Protein AF-A0A3B8V2G2-F1 (afdb_monomer_lite)

Foldseek 3Di:
DDDDDDPDDDDDVVVVVVVQVVCLVVVVDDPDDCPVVVVLVVLVVVQVVQCQLQVDRADSVNSVPAPADLDAPPPDPDDGDQQDDRHRNPDHGNDPSNHDPPDD

Secondary structure (DSSP, 8-state):
-------S----HHHHHHHHHHHHHTTSS-----HHHHHHHHHHHHHHHHHHHH-S---HHHHHT-------S--SSS--PPPPPP-TTT--TT-STTT--S--

pLDDT: mean 86.32, std 13.39, range [37.44, 97.88]

Radius of gyration: 20.72 Å; chains: 1; bounding box: 43×47×52 Å

Sequence (104 aa):
PNAWRFKGPQRNPYVQEHMDLQASIRGTGDYLNEGQRIAESTLTAIMGREAAYTGKVITFEDALNSDQDLMPNPTDFTDMPTPPVPVPGQTRMNRSDDARPTDA

Structure (mmCIF, N/CA/C/O backbone):
data_AF-A0A3B8V2G2-F1
#
_entry.id   AF-A0A3B8V2G2-F1
#
loop_
_atom_site.group_PDB
_atom_site.id
_atom_site.type_symbol
_atom_site.label_atom_id
_atom_site.label_alt_id
_atom_site.label_comp_id
_atom_site.label_asym_id
_atom_site.label_entity_id
_atom_site.label_seq_id
_atom_site.pdbx_PDB_ins_code
_atom_site.Cartn_x
_atom_site.Cartn_y
_atom_site.Cartn_z
_atom_site.occupancy
_atom_site.B_iso_or_equiv
_atom_site.auth_seq_id
_atom_site.auth_comp_id
_atom_site.auth_asym_id
_atom_site.auth_atom_id
_atom_site.pdbx_PDB_model_num
ATOM 1 N N . PRO A 1 1 ? 22.171 17.567 16.205 1.00 61.41 1 PRO A N 1
ATOM 2 C CA . PRO A 1 1 ? 20.793 17.583 15.652 1.00 61.41 1 PRO A CA 1
ATOM 3 C C . PRO A 1 1 ? 19.830 16.805 16.565 1.00 61.41 1 PRO A C 1
ATOM 5 O O . PRO A 1 1 ? 20.094 15.647 16.868 1.00 61.41 1 PRO A O 1
ATOM 8 N N . ASN A 1 2 ? 18.759 17.446 17.043 1.00 81.19 2 ASN A N 1
ATOM 9 C CA . ASN A 1 2 ? 17.774 16.815 17.927 1.00 81.19 2 ASN A CA 1
ATOM 10 C C . ASN A 1 2 ? 16.758 16.034 17.085 1.00 81.19 2 ASN A C 1
ATOM 12 O O . ASN A 1 2 ? 15.894 16.642 16.456 1.00 81.19 2 ASN A O 1
ATOM 16 N N . ALA A 1 3 ? 16.871 14.704 17.057 1.00 87.94 3 ALA A N 1
ATOM 17 C CA . ALA A 1 3 ? 15.872 13.855 16.414 1.00 87.94 3 ALA A CA 1
ATOM 18 C C . ALA A 1 3 ? 14.512 14.033 17.107 1.00 87.94 3 ALA A C 1
ATOM 20 O O . ALA A 1 3 ? 14.429 14.062 18.339 1.00 87.94 3 ALA A O 1
ATOM 21 N N . TRP A 1 4 ? 13.446 14.170 16.318 1.00 91.19 4 TRP A N 1
ATOM 22 C CA . TRP A 1 4 ? 12.092 14.219 16.856 1.00 91.19 4 TRP A CA 1
ATOM 23 C C . TRP A 1 4 ? 11.771 12.903 17.574 1.00 91.19 4 TRP A C 1
ATOM 25 O O . TRP A 1 4 ? 12.092 11.821 17.083 1.00 91.19 4 TRP A O 1
ATOM 35 N N . ARG A 1 5 ? 11.133 12.997 18.744 1.00 87.06 5 ARG A N 1
ATOM 36 C CA . ARG A 1 5 ? 10.674 11.839 19.515 1.00 87.06 5 ARG A CA 1
ATOM 37 C C . ARG A 1 5 ? 9.275 12.105 20.044 1.00 87.06 5 ARG A C 1
ATOM 39 O O . ARG A 1 5 ? 9.051 13.121 20.703 1.00 87.06 5 ARG A O 1
ATOM 46 N N . PHE A 1 6 ? 8.363 11.172 19.792 1.00 88.81 6 PHE A N 1
ATOM 47 C CA . PHE A 1 6 ? 7.023 11.196 20.366 1.00 88.81 6 PHE A CA 1
ATOM 48 C C . PHE A 1 6 ? 7.101 11.180 21.902 1.00 88.81 6 PHE A C 1
ATOM 50 O O . PHE A 1 6 ? 7.848 10.392 22.481 1.00 88.81 6 PHE A O 1
ATOM 57 N N . LYS A 1 7 ? 6.364 12.082 22.562 1.00 90.31 7 LYS A N 1
ATOM 58 C CA . LYS A 1 7 ? 6.342 12.226 24.033 1.00 90.31 7 LYS A CA 1
ATOM 59 C C . LYS A 1 7 ? 5.013 11.804 24.670 1.00 90.31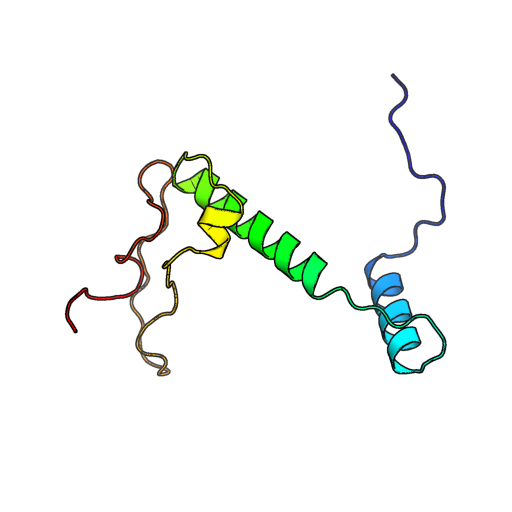 7 LYS A C 1
ATOM 61 O O . LYS A 1 7 ? 4.852 11.965 25.875 1.00 90.31 7 LYS A O 1
ATOM 66 N N . GLY A 1 8 ? 4.055 11.330 23.875 1.00 87.62 8 GLY A N 1
ATOM 67 C CA . GLY A 1 8 ? 2.752 10.898 24.373 1.00 87.62 8 GLY A CA 1
ATOM 68 C C . GLY A 1 8 ? 2.764 9.463 24.909 1.00 87.62 8 GLY A C 1
ATOM 69 O O . GLY A 1 8 ? 3.779 8.767 24.810 1.00 87.62 8 GLY A O 1
ATOM 70 N N . PRO A 1 9 ? 1.628 8.999 25.455 1.00 86.62 9 PRO A N 1
ATOM 71 C CA . PRO A 1 9 ? 1.466 7.616 25.880 1.00 86.62 9 PRO A CA 1
ATOM 72 C C . PRO A 1 9 ? 1.739 6.650 24.722 1.00 86.62 9 PRO A C 1
ATOM 74 O O . PRO A 1 9 ? 1.112 6.740 23.668 1.00 86.62 9 PRO A O 1
ATOM 77 N N . GLN A 1 10 ? 2.663 5.709 24.916 1.00 85.19 10 GLN A N 1
ATOM 78 C CA . GLN A 1 10 ? 2.914 4.633 23.958 1.00 85.19 10 GLN A CA 1
ATOM 79 C C . GLN A 1 10 ? 2.104 3.403 24.342 1.00 85.19 10 GLN A C 1
ATOM 81 O O . GLN A 1 10 ? 2.601 2.461 24.957 1.00 85.19 10 GLN A O 1
ATOM 86 N N . ARG A 1 11 ? 0.821 3.430 23.999 1.00 88.06 11 ARG A N 1
ATOM 87 C CA . ARG A 1 11 ? -0.012 2.236 24.069 1.00 88.06 11 ARG A CA 1
ATOM 88 C C . ARG A 1 11 ? 0.312 1.313 22.894 1.00 88.06 11 ARG A C 1
ATOM 90 O O . ARG A 1 11 ? 0.697 1.777 21.825 1.00 88.06 11 ARG A O 1
ATOM 97 N N . ASN A 1 12 ? 0.133 0.007 23.090 1.00 94.00 12 ASN A N 1
ATOM 98 C CA . ASN A 1 12 ? 0.216 -0.960 22.000 1.00 94.00 12 ASN A CA 1
ATOM 99 C C . ASN A 1 12 ? -0.779 -0.564 20.880 1.00 94.00 12 ASN A C 1
ATOM 101 O O . ASN A 1 12 ? -1.981 -0.491 21.162 1.00 94.00 12 ASN A O 1
ATOM 105 N N . PRO A 1 13 ? -0.304 -0.311 19.645 1.00 92.31 13 PRO A N 1
ATOM 106 C CA . PRO A 1 13 ? -1.141 0.193 18.558 1.00 92.31 13 PRO A CA 1
ATOM 107 C C . PRO A 1 13 ? -2.273 -0.771 18.191 1.00 92.31 13 PRO A C 1
ATOM 109 O O . PRO A 1 13 ? -3.400 -0.323 18.017 1.00 92.31 13 PRO A O 1
ATOM 112 N N . TYR A 1 14 ? -2.025 -2.084 18.197 1.00 94.50 14 TYR A N 1
ATOM 113 C CA . TYR A 1 14 ? -3.056 -3.090 17.913 1.00 94.50 14 TYR A CA 1
ATOM 114 C C . TYR A 1 14 ? -4.181 -3.056 18.948 1.00 94.50 14 TYR A C 1
ATOM 116 O O . TYR A 1 14 ? -5.361 -3.148 18.623 1.00 94.50 14 TYR A O 1
ATOM 124 N N . VAL A 1 15 ? -3.824 -2.864 20.221 1.00 96.06 15 VAL A N 1
ATOM 125 C CA . VAL A 1 15 ? -4.819 -2.760 21.293 1.00 96.06 15 VAL A CA 1
ATOM 126 C C . VAL A 1 15 ? -5.639 -1.485 21.121 1.00 96.06 15 VAL A C 1
ATOM 128 O O . VAL A 1 15 ? -6.829 -1.499 21.420 1.00 96.06 15 VAL A O 1
ATOM 131 N N . GLN A 1 16 ? -5.024 -0.373 20.702 1.00 94.31 16 GLN A N 1
ATOM 132 C CA . GLN A 1 16 ? -5.726 0.889 20.432 1.00 94.31 16 GLN A CA 1
ATOM 133 C C . GLN A 1 16 ? -6.721 0.736 19.279 1.00 94.31 16 GLN A C 1
ATOM 135 O O . GLN A 1 16 ? -7.908 0.945 19.502 1.00 94.31 16 GLN A O 1
ATOM 140 N N . GLU A 1 17 ? -6.264 0.239 18.131 1.00 93.44 17 GLU A N 1
ATOM 141 C CA . GLU A 1 17 ? -7.097 -0.041 16.955 1.00 93.44 17 GLU A CA 1
ATOM 142 C C . GLU A 1 17 ? -8.323 -0.899 17.304 1.00 93.44 17 GLU A C 1
ATOM 144 O O . GLU A 1 17 ? -9.451 -0.563 16.953 1.00 93.44 17 GLU A O 1
ATOM 149 N N . HIS A 1 18 ? -8.134 -1.980 18.069 1.00 95.44 18 HIS A N 1
ATOM 150 C CA . HIS A 1 18 ? -9.242 -2.860 18.449 1.00 95.44 18 HIS A CA 1
ATOM 151 C C . HIS A 1 18 ? -10.218 -2.195 19.429 1.00 95.44 18 HIS A C 1
ATOM 153 O O . HIS A 1 18 ? -11.419 -2.462 19.369 1.00 95.44 18 HIS A O 1
ATOM 159 N N . MET A 1 19 ? -9.735 -1.341 20.340 1.00 95.81 19 MET A N 1
ATOM 160 C CA . MET A 1 19 ? -10.633 -0.579 21.213 1.00 95.81 19 MET A CA 1
ATOM 161 C C . MET A 1 19 ? -11.463 0.425 20.423 1.00 95.81 19 MET A C 1
ATOM 163 O O . MET A 1 19 ? -12.654 0.550 20.710 1.00 95.81 19 MET A O 1
ATOM 167 N N . ASP A 1 20 ? -10.859 1.088 19.440 1.00 95.25 20 ASP A N 1
ATOM 168 C CA . ASP A 1 20 ? -11.550 2.053 18.591 1.00 95.25 20 ASP A CA 1
ATOM 169 C C . ASP A 1 20 ? -12.608 1.345 17.736 1.00 95.25 20 ASP A C 1
ATOM 171 O O . ASP A 1 20 ? -13.779 1.718 17.790 1.00 95.25 20 ASP A O 1
ATOM 175 N N . LEU A 1 21 ? -12.255 0.224 17.091 1.00 95.56 21 LEU A N 1
ATOM 176 C CA . LEU A 1 21 ? -13.198 -0.622 16.348 1.00 95.56 21 LEU A CA 1
ATOM 177 C C . LEU A 1 21 ? -14.396 -1.052 17.208 1.00 95.56 21 LEU A C 1
ATOM 179 O O . LEU A 1 21 ? -15.553 -0.929 16.802 1.00 95.56 21 LEU A O 1
ATOM 183 N N . GLN A 1 22 ? -14.141 -1.554 18.417 1.00 97.12 22 GLN A N 1
ATOM 184 C CA . GLN A 1 22 ? -15.210 -1.969 19.324 1.00 97.12 22 GLN A CA 1
ATOM 185 C C . GLN A 1 22 ? -16.078 -0.794 19.785 1.00 97.12 22 GLN A C 1
ATOM 187 O O . GLN A 1 22 ? -17.288 -0.960 19.949 1.00 97.12 22 GLN A O 1
ATOM 192 N N . ALA A 1 23 ? -15.479 0.373 20.033 1.00 97.62 23 ALA A N 1
ATOM 193 C CA . ALA A 1 23 ? -16.214 1.567 20.425 1.00 97.62 23 ALA A CA 1
ATOM 194 C C . ALA A 1 23 ? -17.127 2.057 19.293 1.00 97.62 23 ALA A C 1
ATOM 196 O O . ALA A 1 23 ? -18.285 2.369 19.578 1.00 97.62 23 ALA A O 1
ATOM 197 N N . SER A 1 24 ? -16.650 2.031 18.041 1.00 97.00 24 SER A N 1
ATOM 198 C CA . SER A 1 24 ? -17.465 2.301 16.851 1.00 97.00 24 SER A CA 1
ATOM 199 C C . SER A 1 24 ? -18.641 1.325 16.753 1.00 97.00 24 SER A C 1
ATOM 201 O O . SER A 1 24 ? -19.781 1.757 16.639 1.00 97.00 24 SER A O 1
ATOM 203 N N . ILE A 1 25 ? -18.402 0.010 16.869 1.00 96.19 25 ILE A N 1
ATOM 204 C CA . ILE A 1 25 ? -19.463 -1.016 16.763 1.00 96.19 25 ILE A CA 1
ATOM 205 C C . ILE A 1 25 ? -20.533 -0.843 17.849 1.00 96.19 25 ILE A C 1
ATOM 207 O O . ILE A 1 25 ? -21.722 -0.996 17.582 1.00 96.19 25 ILE A O 1
ATOM 211 N N . ARG A 1 26 ? -20.124 -0.534 19.085 1.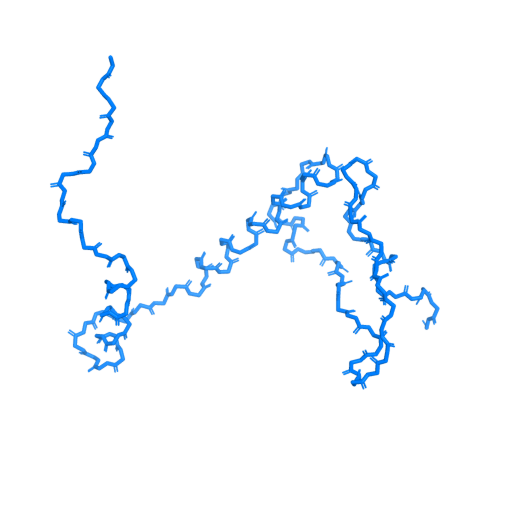00 97.56 26 ARG A N 1
ATOM 212 C CA . ARG A 1 26 ? -21.051 -0.361 20.215 1.00 97.56 26 ARG A CA 1
ATOM 213 C C . ARG A 1 26 ? -21.741 1.006 20.244 1.00 97.56 26 ARG A C 1
ATOM 215 O O . ARG A 1 26 ? -22.561 1.226 21.131 1.00 97.56 26 ARG A O 1
ATOM 222 N N . GLY A 1 27 ? -21.390 1.931 19.349 1.00 97.00 27 GLY A N 1
ATOM 223 C CA . GLY A 1 27 ? -21.887 3.310 19.377 1.00 97.00 27 GLY A CA 1
ATOM 224 C C . GLY A 1 27 ? -21.431 4.103 20.609 1.00 97.00 27 GLY A C 1
ATOM 225 O O . GLY A 1 27 ? -22.064 5.087 20.980 1.00 97.00 27 GLY A O 1
ATOM 226 N N . THR A 1 28 ? -20.356 3.663 21.275 1.00 97.88 28 THR A N 1
ATOM 227 C CA . THR A 1 28 ? -19.772 4.346 22.444 1.00 97.88 28 THR A CA 1
ATOM 228 C C . THR A 1 28 ? -18.619 5.279 22.068 1.00 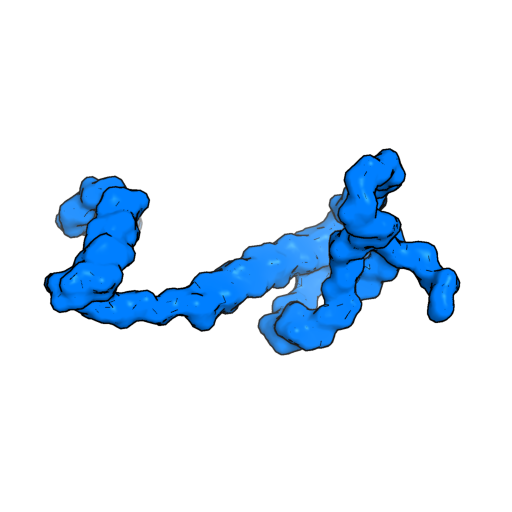97.88 28 THR A C 1
ATOM 230 O O . THR A 1 28 ? -18.058 5.931 22.944 1.00 97.88 28 THR A O 1
ATOM 233 N N . GLY A 1 29 ? -18.228 5.302 20.793 1.00 95.12 29 GLY A N 1
ATOM 234 C CA . GLY A 1 29 ? -17.203 6.179 20.231 1.00 95.12 29 GLY A CA 1
ATOM 235 C C . GLY A 1 29 ? -17.530 6.555 18.787 1.00 95.12 29 GLY A C 1
ATOM 236 O O . GLY A 1 29 ? -18.605 6.222 18.285 1.00 95.12 29 GLY A O 1
ATOM 237 N N . ASP A 1 30 ? -16.599 7.241 18.128 1.00 96.12 30 ASP A N 1
ATOM 238 C CA . ASP A 1 30 ? -16.775 7.693 16.748 1.00 96.12 30 ASP A CA 1
ATOM 239 C C . ASP A 1 30 ? -16.897 6.512 15.781 1.00 96.12 30 ASP A C 1
ATOM 241 O O . ASP A 1 30 ? -16.227 5.490 15.936 1.00 96.12 30 ASP A O 1
ATOM 245 N N . TYR A 1 31 ? -17.733 6.652 14.752 1.00 95.19 31 TYR A N 1
ATOM 246 C CA . TYR A 1 31 ? -17.791 5.686 13.658 1.00 95.19 31 TYR A CA 1
ATOM 247 C C . TYR A 1 31 ? -16.629 5.928 12.700 1.00 95.19 31 TYR A C 1
ATOM 249 O O . TYR A 1 31 ? -16.588 6.939 11.997 1.00 95.19 31 TYR A O 1
ATOM 257 N N . LEU A 1 32 ? -15.687 4.991 12.666 1.00 92.88 32 LEU A N 1
ATOM 258 C CA . LEU A 1 32 ? -14.515 5.080 11.807 1.00 92.88 32 LEU A CA 1
ATOM 259 C C . LEU A 1 32 ? -14.789 4.406 10.458 1.00 92.88 32 LEU A C 1
ATOM 261 O O . LEU A 1 32 ? -15.153 3.232 10.403 1.00 92.88 32 LEU A O 1
ATOM 265 N N . ASN A 1 33 ? -14.588 5.144 9.364 1.00 93.00 33 ASN A N 1
ATOM 266 C CA . ASN A 1 33 ? -14.532 4.597 8.010 1.00 93.00 33 ASN A CA 1
ATOM 267 C C . ASN A 1 33 ? -13.150 4.875 7.420 1.00 93.00 33 ASN A C 1
ATOM 269 O O . ASN A 1 33 ? -12.830 6.007 7.063 1.00 93.00 33 ASN A O 1
ATOM 273 N N . GLU A 1 34 ? -12.343 3.824 7.308 1.00 93.12 34 GLU A N 1
ATOM 274 C CA . GLU A 1 34 ? -10.990 3.911 6.758 1.00 93.12 34 GLU A CA 1
ATOM 275 C C . GLU A 1 34 ? -10.867 3.269 5.372 1.00 93.12 34 GLU A C 1
ATOM 277 O O . GLU A 1 34 ? -9.762 3.164 4.848 1.00 93.12 34 GLU A O 1
ATOM 282 N N . GLY A 1 35 ? -11.983 2.860 4.755 1.00 95.38 35 GLY A N 1
ATOM 283 C CA . GLY A 1 35 ? -11.977 2.056 3.531 1.00 95.38 35 GLY A CA 1
ATOM 284 C C . GLY A 1 35 ? -11.156 2.681 2.403 1.00 95.38 35 GLY A C 1
ATOM 285 O O . GLY A 1 35 ? -10.280 2.023 1.848 1.00 95.38 35 GLY A O 1
ATOM 286 N N . GLN A 1 36 ? -11.371 3.969 2.122 1.00 96.44 36 GLN A N 1
ATOM 287 C CA . GLN A 1 36 ? -10.612 4.688 1.095 1.00 96.44 36 GLN A CA 1
ATOM 288 C C . GLN A 1 36 ? -9.121 4.781 1.444 1.00 96.44 36 GLN A C 1
ATOM 290 O O . GLN A 1 36 ? -8.276 4.416 0.634 1.00 96.44 36 GLN A O 1
ATOM 295 N N . ARG A 1 37 ? -8.792 5.203 2.671 1.00 96.19 37 ARG A N 1
ATOM 296 C CA . ARG A 1 37 ? -7.400 5.374 3.113 1.00 96.19 37 ARG A CA 1
ATOM 297 C C . ARG A 1 37 ? -6.616 4.063 3.042 1.00 96.19 37 ARG A C 1
ATOM 299 O O . ARG A 1 37 ? -5.454 4.055 2.643 1.00 96.19 37 ARG A O 1
ATOM 306 N N . ILE A 1 38 ? -7.239 2.959 3.450 1.00 96.44 38 ILE A N 1
ATOM 307 C CA . ILE A 1 38 ? -6.615 1.637 3.394 1.00 96.44 38 ILE A CA 1
ATOM 308 C C . ILE A 1 38 ? -6.476 1.172 1.943 1.00 96.44 38 ILE A C 1
ATOM 310 O O . ILE A 1 38 ? -5.393 0.725 1.577 1.00 96.44 38 ILE A O 1
ATOM 314 N N . ALA A 1 39 ? -7.497 1.354 1.099 1.00 97.06 39 ALA A N 1
ATOM 315 C CA . ALA A 1 39 ? -7.413 1.023 -0.324 1.00 97.06 39 ALA A CA 1
ATOM 316 C C . ALA A 1 39 ? -6.277 1.785 -1.036 1.00 97.06 39 ALA A C 1
ATOM 318 O O . ALA A 1 39 ? -5.482 1.180 -1.754 1.00 97.06 39 ALA A O 1
ATOM 319 N N . GLU A 1 40 ? -6.139 3.088 -0.783 1.00 97.62 40 GLU A N 1
ATOM 320 C CA . GLU A 1 40 ? -5.068 3.929 -1.337 1.00 97.62 40 GLU A CA 1
ATOM 321 C C . GLU A 1 40 ? -3.676 3.518 -0.824 1.00 97.62 40 GLU A C 1
ATOM 323 O O . GLU A 1 40 ? -2.709 3.476 -1.591 1.00 97.62 40 GLU A O 1
ATOM 328 N N . SER A 1 41 ? -3.564 3.155 0.458 1.00 97.75 41 SER A N 1
ATOM 329 C CA . SER A 1 41 ? -2.328 2.622 1.048 1.00 97.75 41 SER A CA 1
ATOM 330 C C . SER A 1 41 ? -1.917 1.294 0.399 1.00 97.75 41 SER A C 1
ATOM 332 O O . SER A 1 41 ? -0.757 1.107 0.021 1.00 97.75 41 SER A O 1
ATOM 334 N N . THR A 1 42 ? -2.874 0.385 0.193 1.00 97.38 42 THR A N 1
ATOM 335 C CA . THR A 1 42 ? -2.638 -0.885 -0.504 1.00 97.38 42 THR A CA 1
ATOM 336 C C . THR A 1 42 ? -2.217 -0.659 -1.954 1.00 97.38 42 THR A C 1
ATOM 338 O O . THR A 1 42 ? -1.238 -1.262 -2.396 1.00 97.38 42 THR A O 1
ATOM 341 N N . LEU A 1 43 ? -2.884 0.244 -2.683 1.00 97.06 43 LEU A N 1
ATOM 342 C CA . LEU A 1 43 ? -2.495 0.584 -4.053 1.00 97.06 43 LEU A CA 1
ATOM 343 C C . LEU A 1 43 ? -1.078 1.174 -4.106 1.00 97.06 43 LEU A C 1
ATOM 345 O O . LEU A 1 43 ? -0.287 0.792 -4.963 1.00 97.06 43 LEU A O 1
ATOM 349 N N . THR A 1 44 ? -0.706 2.007 -3.131 1.00 97.25 44 THR A N 1
ATOM 350 C CA . THR A 1 44 ? 0.660 2.546 -3.007 1.00 97.25 44 THR A CA 1
ATOM 351 C C . THR A 1 44 ? 1.705 1.433 -2.845 1.00 97.25 44 THR A C 1
ATOM 353 O O . THR A 1 44 ? 2.771 1.484 -3.461 1.00 97.25 44 THR A O 1
ATOM 356 N N . ALA A 1 45 ? 1.411 0.394 -2.057 1.00 97.25 45 ALA A N 1
ATOM 357 C CA . ALA A 1 45 ? 2.302 -0.760 -1.918 1.00 97.25 45 ALA A CA 1
ATOM 358 C C . ALA A 1 45 ? 2.448 -1.542 -3.239 1.00 97.25 45 ALA A C 1
ATOM 360 O O . ALA A 1 45 ? 3.561 -1.931 -3.606 1.00 97.25 45 ALA A O 1
ATOM 361 N N . ILE A 1 46 ? 1.348 -1.721 -3.981 1.00 94.44 46 ILE A N 1
ATOM 362 C CA . ILE A 1 46 ? 1.351 -2.341 -5.316 1.00 94.44 46 ILE A CA 1
ATOM 363 C C . ILE A 1 46 ? 2.205 -1.516 -6.286 1.00 94.44 46 ILE 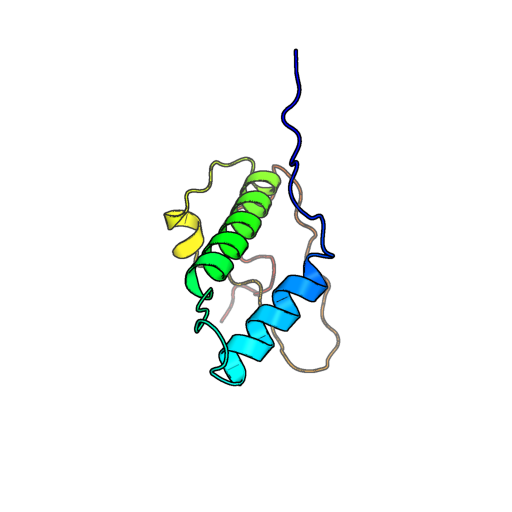A C 1
ATOM 365 O O . ILE A 1 46 ? 3.088 -2.069 -6.941 1.00 94.44 46 ILE A O 1
ATOM 369 N N . MET A 1 47 ? 2.024 -0.194 -6.322 1.00 95.94 47 MET A N 1
ATOM 370 C CA . MET A 1 47 ? 2.836 0.716 -7.139 1.00 95.94 47 MET A CA 1
ATOM 371 C C . MET A 1 47 ? 4.328 0.590 -6.822 1.00 95.94 47 MET A C 1
ATOM 373 O O . MET A 1 47 ? 5.146 0.519 -7.736 1.00 95.94 47 MET A O 1
ATOM 377 N N . GLY A 1 48 ? 4.696 0.519 -5.537 1.00 94.56 48 GLY A N 1
ATOM 378 C CA . GLY A 1 48 ? 6.086 0.340 -5.113 1.00 94.56 48 GLY A CA 1
ATOM 379 C C . GLY A 1 48 ? 6.695 -0.968 -5.624 1.00 94.56 48 GLY A C 1
ATOM 380 O O . GLY A 1 48 ? 7.825 -0.974 -6.118 1.00 94.56 48 GLY A O 1
ATOM 381 N N . ARG A 1 49 ? 5.929 -2.065 -5.567 1.00 92.75 49 ARG A N 1
ATOM 382 C CA . ARG A 1 49 ? 6.320 -3.355 -6.148 1.00 92.75 49 ARG A CA 1
ATOM 383 C C . ARG A 1 49 ? 6.541 -3.236 -7.656 1.00 92.75 49 ARG A C 1
ATOM 385 O O . ARG A 1 49 ? 7.602 -3.622 -8.142 1.00 92.75 49 ARG A O 1
ATOM 392 N N . GLU A 1 50 ? 5.562 -2.718 -8.393 1.00 92.56 50 GLU A N 1
ATOM 393 C CA . GLU A 1 50 ? 5.648 -2.618 -9.855 1.00 92.56 50 GLU A CA 1
ATOM 394 C C . GLU A 1 50 ? 6.797 -1.698 -10.289 1.00 92.56 50 GLU A C 1
ATOM 396 O O . GLU A 1 50 ? 7.565 -2.051 -11.183 1.00 92.56 50 GLU A O 1
ATOM 401 N N . ALA A 1 51 ? 7.010 -0.572 -9.605 1.00 93.69 51 ALA A N 1
ATOM 402 C CA . ALA A 1 51 ? 8.142 0.313 -9.865 1.00 93.69 51 ALA A CA 1
ATOM 403 C C . ALA A 1 51 ? 9.491 -0.400 -9.656 1.00 93.69 51 ALA A C 1
ATOM 405 O O . ALA A 1 51 ? 10.387 -0.286 -10.495 1.00 93.69 51 ALA A O 1
ATOM 406 N N . ALA A 1 52 ? 9.633 -1.183 -8.580 1.00 93.44 52 ALA A N 1
ATOM 407 C CA . ALA A 1 52 ? 10.863 -1.919 -8.287 1.00 93.44 52 ALA A CA 1
ATOM 408 C C . ALA A 1 52 ? 11.183 -2.990 -9.344 1.00 93.44 52 ALA A C 1
ATOM 410 O O . ALA A 1 52 ? 12.341 -3.143 -9.738 1.00 93.44 52 ALA A O 1
ATOM 411 N N . TYR A 1 53 ? 10.171 -3.720 -9.822 1.00 91.12 53 TYR A N 1
ATOM 412 C CA . TYR A 1 53 ? 10.381 -4.807 -10.781 1.00 91.12 53 TYR A CA 1
ATOM 413 C C . TYR A 1 53 ? 10.480 -4.337 -12.234 1.00 91.12 53 TYR A C 1
ATOM 415 O O . TYR A 1 53 ? 11.220 -4.934 -13.016 1.00 91.12 53 TYR A O 1
ATOM 423 N N . THR A 1 54 ? 9.797 -3.253 -12.597 1.00 91.06 54 THR A N 1
ATOM 424 C CA . THR A 1 54 ? 9.827 -2.708 -13.965 1.00 91.06 54 THR A CA 1
ATOM 425 C C . THR A 1 54 ? 10.928 -1.669 -14.180 1.00 91.06 54 THR A C 1
ATOM 427 O O . THR A 1 54 ? 11.329 -1.414 -15.318 1.00 91.06 54 THR A O 1
ATOM 430 N N . GLY A 1 55 ? 11.417 -1.042 -13.104 1.00 92.00 55 GLY A N 1
ATOM 431 C CA . GLY A 1 55 ? 12.321 0.106 -13.181 1.00 92.00 55 GLY A CA 1
ATOM 432 C C . GLY A 1 55 ? 11.661 1.353 -13.784 1.00 92.00 55 GLY A C 1
ATOM 433 O O . GLY A 1 55 ? 12.357 2.214 -14.326 1.00 92.00 55 GLY A O 1
ATOM 434 N N . LYS A 1 56 ? 10.325 1.436 -13.757 1.00 91.62 56 LYS A N 1
ATOM 435 C CA . LYS A 1 56 ? 9.545 2.553 -14.303 1.00 91.62 56 LYS A CA 1
ATOM 436 C C . LYS A 1 56 ? 8.922 3.392 -13.196 1.00 91.62 56 LYS A C 1
ATOM 438 O O . LYS A 1 56 ? 8.662 2.917 -12.095 1.00 91.62 56 LYS A O 1
ATOM 443 N N . VAL A 1 57 ? 8.667 4.656 -13.524 1.00 94.38 57 VAL A N 1
ATOM 444 C CA . VAL A 1 57 ? 7.769 5.501 -12.736 1.00 94.38 57 VAL A CA 1
ATOM 445 C C . VAL A 1 57 ? 6.346 5.027 -13.012 1.00 94.38 57 VAL A C 1
ATOM 447 O O . VAL A 1 57 ? 5.957 4.962 -14.175 1.00 94.38 57 VAL A O 1
ATOM 450 N N . ILE A 1 58 ? 5.608 4.690 -11.955 1.00 93.12 58 ILE A N 1
ATOM 451 C CA . ILE A 1 58 ? 4.205 4.267 -12.013 1.00 93.12 58 ILE A CA 1
ATOM 452 C C . ILE A 1 58 ? 3.375 5.357 -11.338 1.00 93.12 58 ILE A C 1
ATOM 454 O O . ILE A 1 58 ? 3.608 5.654 -10.162 1.00 93.12 58 ILE A O 1
ATOM 458 N N . THR A 1 59 ? 2.454 5.983 -12.071 1.00 95.94 59 THR A N 1
ATOM 459 C CA . THR A 1 59 ? 1.530 6.963 -11.482 1.00 95.94 59 THR A CA 1
ATOM 460 C C . THR A 1 59 ? 0.359 6.263 -10.794 1.00 95.94 59 THR A C 1
ATOM 462 O O . THR A 1 59 ? 0.129 5.066 -10.984 1.00 95.94 59 THR A O 1
ATOM 465 N N . PHE A 1 60 ? -0.371 6.996 -9.953 1.00 96.00 60 PHE A N 1
ATOM 466 C CA . PHE A 1 60 ? -1.541 6.445 -9.271 1.00 96.00 60 PHE A CA 1
ATOM 467 C C . PHE A 1 60 ? -2.623 6.049 -10.284 1.00 96.00 60 PHE A C 1
ATOM 469 O O . PHE A 1 60 ? -3.193 4.966 -10.190 1.00 96.00 60 PHE A O 1
ATOM 476 N N . GLU A 1 61 ? -2.847 6.887 -11.296 1.00 96.00 61 GLU A N 1
ATOM 477 C CA . GLU A 1 61 ? -3.778 6.645 -12.394 1.00 96.00 61 GLU A CA 1
ATOM 478 C C . GLU A 1 61 ? -3.376 5.434 -13.245 1.00 96.00 61 GLU A C 1
ATOM 480 O O . GLU A 1 61 ? -4.256 4.653 -13.606 1.00 96.00 61 GLU A O 1
ATOM 485 N N . ASP A 1 62 ? -2.080 5.236 -13.525 1.00 92.56 62 ASP A N 1
ATOM 486 C CA . ASP A 1 62 ? -1.603 4.046 -14.252 1.00 92.56 62 ASP A CA 1
ATOM 487 C C . ASP A 1 62 ? -1.931 2.763 -13.482 1.00 92.56 62 ASP A C 1
ATOM 489 O O . ASP A 1 62 ? -2.372 1.773 -14.063 1.00 92.56 62 ASP A O 1
ATOM 493 N N . ALA A 1 63 ? -1.707 2.771 -12.164 1.00 93.50 63 ALA A N 1
ATOM 494 C CA . ALA A 1 63 ? -1.950 1.610 -11.316 1.00 93.50 63 ALA A CA 1
ATOM 495 C C . ALA A 1 63 ? -3.447 1.343 -11.115 1.00 93.50 63 ALA A C 1
ATOM 497 O O . ALA A 1 63 ? -3.871 0.190 -11.152 1.00 93.50 63 ALA A O 1
ATOM 498 N N . LEU A 1 64 ? -4.249 2.396 -10.930 1.00 94.38 64 LEU A N 1
ATOM 499 C CA . LEU A 1 64 ? -5.693 2.284 -10.730 1.00 94.38 64 LEU A CA 1
ATOM 500 C C . LEU A 1 64 ? -6.418 1.778 -11.986 1.00 94.38 64 LEU A C 1
ATOM 502 O O . LEU A 1 64 ? -7.392 1.042 -11.864 1.00 94.38 64 LEU A O 1
ATOM 506 N N . ASN A 1 65 ? -5.942 2.161 -13.175 1.00 93.19 65 ASN A N 1
ATOM 507 C CA . ASN A 1 65 ? -6.522 1.766 -14.463 1.00 93.19 65 ASN A CA 1
ATOM 508 C C . ASN A 1 65 ? -5.742 0.628 -15.148 1.00 93.19 65 ASN A C 1
ATOM 510 O O . ASN A 1 65 ? -5.809 0.477 -16.365 1.00 93.19 65 ASN A O 1
ATOM 514 N N . SER A 1 66 ? -4.956 -0.143 -14.394 1.00 90.06 66 SER A N 1
ATOM 515 C CA . SER A 1 66 ? -4.172 -1.251 -14.939 1.00 90.06 66 SER A CA 1
ATOM 516 C C . SER A 1 66 ? -5.072 -2.420 -15.350 1.00 90.06 66 SER A C 1
ATOM 518 O O . S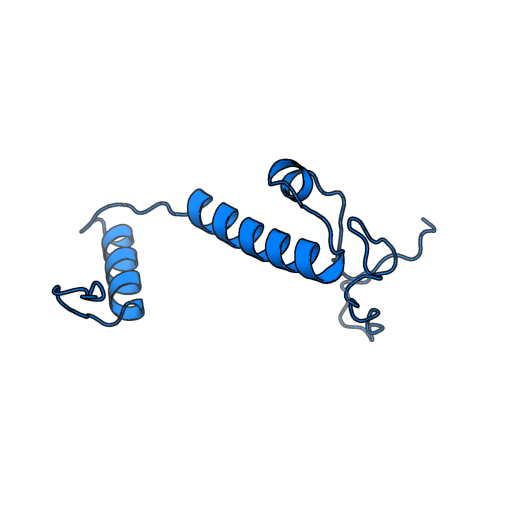ER A 1 66 ? -5.864 -2.906 -14.549 1.00 90.06 66 SER A O 1
ATOM 520 N N . ASP A 1 67 ? -4.866 -2.945 -16.560 1.00 87.88 67 ASP A N 1
ATOM 521 C CA . ASP A 1 67 ? -5.514 -4.177 -17.042 1.00 87.88 67 ASP A CA 1
ATOM 522 C C . ASP A 1 67 ? -4.815 -5.461 -16.538 1.00 87.88 67 ASP A C 1
ATOM 524 O O . ASP A 1 67 ? -5.023 -6.555 -17.070 1.00 87.88 67 ASP A O 1
ATOM 528 N N . GLN A 1 68 ? -3.913 -5.343 -15.558 1.00 84.94 68 GLN A N 1
ATOM 529 C CA . GLN A 1 68 ? -3.142 -6.469 -15.047 1.00 84.94 68 GLN A CA 1
ATOM 530 C C . GLN A 1 68 ? -4.026 -7.406 -14.218 1.00 84.94 68 GLN A C 1
ATOM 532 O O . GLN A 1 68 ? -4.521 -7.037 -13.155 1.00 84.94 68 GLN A O 1
ATOM 537 N N . ASP A 1 69 ? -4.124 -8.655 -14.663 1.00 82.44 69 ASP A N 1
ATOM 538 C CA . ASP A 1 69 ? -4.794 -9.736 -13.948 1.00 82.44 69 ASP A CA 1
ATOM 539 C C . ASP A 1 69 ? -3.767 -10.799 -13.542 1.00 82.44 69 ASP A C 1
ATOM 541 O O . ASP A 1 69 ? -3.075 -11.367 -14.388 1.00 82.44 69 ASP A O 1
ATOM 545 N N . LEU A 1 70 ? -3.646 -11.028 -12.235 1.00 79.94 70 LEU A N 1
ATOM 546 C CA . LEU A 1 70 ? -2.751 -12.027 -11.642 1.00 79.94 70 LEU A CA 1
ATOM 547 C C . LEU A 1 70 ? -3.527 -13.212 -11.051 1.00 79.94 70 LEU A C 1
ATOM 549 O O . LEU A 1 70 ? -2.945 -14.039 -10.347 1.00 79.94 70 LEU A O 1
ATOM 553 N N . MET A 1 71 ? -4.841 -13.272 -11.271 1.00 79.25 71 MET A N 1
ATOM 554 C CA . MET A 1 71 ? -5.665 -14.375 -10.809 1.00 79.25 71 MET A CA 1
ATOM 555 C C . MET A 1 71 ? -5.290 -15.653 -11.573 1.00 79.25 71 MET A C 1
ATOM 557 O O . MET A 1 71 ? -5.282 -15.656 -12.805 1.00 79.25 71 MET A O 1
ATOM 561 N N . PRO A 1 72 ? -4.994 -16.761 -10.876 1.00 74.06 72 PRO A N 1
ATOM 562 C CA . PRO A 1 72 ? -4.703 -18.019 -11.542 1.00 74.06 72 PRO A CA 1
ATOM 563 C C . PRO A 1 72 ? -5.968 -18.645 -12.148 1.00 74.06 72 PRO A C 1
ATOM 565 O O . PRO A 1 72 ? -7.053 -18.580 -11.566 1.00 74.06 72 PRO A O 1
ATOM 568 N N . ASN A 1 73 ? -5.806 -19.312 -13.291 1.00 72.06 73 ASN A N 1
ATOM 569 C CA . ASN A 1 73 ? -6.828 -20.139 -13.935 1.00 72.06 73 ASN A CA 1
ATOM 570 C C . ASN A 1 73 ? -6.258 -21.559 -14.138 1.00 72.06 73 ASN A C 1
ATOM 572 O O . ASN A 1 73 ? -5.179 -21.666 -14.729 1.00 72.06 73 ASN A O 1
ATOM 576 N N . PRO A 1 74 ? -6.920 -22.647 -13.688 1.00 78.50 74 PRO A N 1
ATOM 577 C CA . PRO A 1 74 ? -8.249 -22.736 -13.063 1.00 78.50 74 PRO A CA 1
ATOM 578 C C . PRO A 1 74 ? -8.276 -22.453 -11.555 1.00 78.50 74 PRO A C 1
ATOM 580 O O . PRO A 1 74 ? -7.279 -22.590 -10.853 1.00 78.50 74 PRO A O 1
ATOM 583 N N . THR A 1 75 ? -9.460 -22.090 -11.052 1.00 76.69 75 THR A N 1
ATOM 584 C CA . THR A 1 75 ? -9.744 -21.879 -9.617 1.00 76.69 75 THR A CA 1
ATOM 585 C C . THR A 1 75 ? -10.082 -23.163 -8.861 1.00 76.69 75 THR A C 1
ATOM 587 O O . THR A 1 75 ? -10.406 -23.115 -7.674 1.00 76.69 75 THR A O 1
ATOM 590 N N . ASP A 1 76 ? -10.068 -24.305 -9.544 1.00 83.69 76 ASP A N 1
ATOM 591 C CA . ASP A 1 76 ? -10.318 -25.601 -8.929 1.00 83.69 76 ASP A CA 1
ATOM 592 C C . ASP A 1 76 ? -9.132 -26.014 -8.053 1.00 83.69 76 ASP A C 1
ATOM 594 O O . ASP A 1 76 ? -7.984 -25.647 -8.309 1.00 83.69 76 ASP A O 1
ATOM 598 N N . PHE A 1 77 ? -9.396 -26.829 -7.031 1.00 83.38 77 PHE A N 1
ATOM 599 C CA . PHE A 1 77 ? -8.362 -27.413 -6.171 1.00 83.38 77 PHE A CA 1
ATOM 600 C C . PHE A 1 77 ? -7.588 -28.513 -6.916 1.00 83.38 77 PHE A C 1
ATOM 602 O O . PHE A 1 77 ? -7.723 -29.701 -6.628 1.00 83.38 77 PHE A O 1
ATOM 609 N N . THR A 1 78 ? -6.812 -28.103 -7.913 1.00 83.81 78 THR A N 1
ATOM 610 C CA . THR A 1 78 ? -6.026 -28.957 -8.807 1.00 83.81 78 THR A CA 1
ATOM 611 C C . THR A 1 78 ? -4.560 -28.533 -8.787 1.00 83.81 78 THR A C 1
ATOM 613 O O . THR A 1 78 ? -4.210 -27.502 -8.207 1.00 83.81 78 THR A O 1
ATOM 616 N N . ASP A 1 79 ? -3.693 -29.338 -9.400 1.00 82.06 79 ASP A N 1
ATOM 617 C CA . ASP A 1 79 ? -2.284 -28.987 -9.541 1.00 82.06 79 ASP A CA 1
ATOM 618 C C . ASP A 1 79 ? -2.132 -27.730 -10.408 1.00 82.06 79 ASP A C 1
ATOM 620 O O . ASP A 1 79 ? -2.591 -27.680 -11.550 1.00 82.06 79 ASP A O 1
ATOM 624 N N . MET A 1 80 ? -1.464 -26.714 -9.861 1.00 77.69 80 MET A N 1
ATOM 625 C CA . MET A 1 80 ? -1.264 -25.419 -10.507 1.00 77.69 80 MET A CA 1
ATOM 626 C C . MET A 1 80 ? 0.218 -25.216 -10.838 1.00 77.69 80 MET A C 1
ATOM 628 O O . MET A 1 80 ? 1.069 -25.421 -9.965 1.00 77.69 80 MET A O 1
ATOM 632 N N . PRO A 1 81 ? 0.560 -24.796 -12.068 1.00 77.88 81 PRO A N 1
ATOM 633 C CA . PRO A 1 81 ? 1.935 -24.463 -12.398 1.00 77.88 81 PRO A CA 1
ATOM 634 C C . PRO A 1 81 ? 2.385 -23.217 -11.626 1.00 77.88 81 PRO A C 1
ATOM 636 O O . PRO A 1 81 ? 1.654 -22.233 -11.524 1.00 77.88 81 PRO A O 1
ATOM 639 N N . THR A 1 82 ? 3.612 -23.238 -11.108 1.00 81.19 82 THR A N 1
ATOM 640 C CA . THR A 1 82 ? 4.217 -22.056 -10.484 1.00 81.19 82 THR A CA 1
ATOM 641 C C . THR A 1 82 ? 4.520 -21.007 -11.561 1.00 81.19 82 THR A C 1
ATOM 643 O O . THR A 1 82 ? 5.257 -21.326 -12.500 1.00 81.19 82 THR A O 1
ATOM 646 N N . PRO A 1 83 ? 4.010 -19.767 -11.445 1.00 77.50 83 PRO A N 1
ATOM 647 C CA . PRO A 1 83 ? 4.306 -18.713 -12.408 1.00 77.50 83 PRO A CA 1
ATOM 648 C C . PRO A 1 83 ? 5.780 -18.280 -12.330 1.00 77.50 83 PRO A C 1
ATOM 650 O O . PRO A 1 83 ? 6.439 -18.483 -11.300 1.00 77.50 83 PRO A O 1
ATOM 653 N N . PRO A 1 84 ? 6.324 -17.674 -13.400 1.00 81.19 84 PRO A N 1
ATOM 654 C CA . PRO A 1 84 ? 7.673 -17.127 -13.371 1.00 81.19 84 PRO A CA 1
ATOM 655 C C . PRO A 1 84 ? 7.810 -16.071 -12.265 1.00 81.19 84 PRO A C 1
ATOM 657 O O . PRO A 1 84 ? 6.914 -15.269 -12.009 1.00 81.19 84 PRO A O 1
ATOM 660 N N . VAL A 1 85 ? 8.960 -16.065 -11.590 1.00 85.88 85 VAL A N 1
ATOM 661 C CA . VAL A 1 85 ? 9.237 -15.080 -10.539 1.00 85.88 85 VAL A CA 1
ATOM 662 C C . VAL A 1 85 ? 9.556 -13.727 -11.190 1.00 85.88 85 VAL A C 1
ATOM 664 O O . VAL A 1 85 ? 10.425 -13.685 -12.063 1.00 85.88 85 VAL A O 1
ATOM 667 N N . PRO A 1 86 ? 8.937 -12.612 -10.753 1.00 86.56 86 PRO A N 1
ATOM 668 C CA . PRO A 1 86 ? 9.279 -11.280 -11.243 1.00 86.56 86 PRO A CA 1
ATOM 669 C C . PRO A 1 86 ? 10.758 -10.944 -11.024 1.00 86.56 86 PRO A C 1
ATOM 671 O O . PRO A 1 86 ? 11.280 -11.042 -9.910 1.00 86.56 86 PRO A O 1
ATOM 674 N N . VAL A 1 87 ? 11.431 -10.503 -12.088 1.00 90.12 87 VAL A N 1
ATOM 675 C CA . VAL A 1 87 ? 12.846 -10.103 -12.072 1.00 90.12 87 VAL A CA 1
ATOM 676 C C . VAL A 1 87 ? 12.970 -8.594 -12.317 1.00 90.12 87 VAL A C 1
ATOM 678 O O . VAL A 1 87 ? 12.399 -8.094 -13.297 1.00 90.12 87 VAL A O 1
ATOM 681 N N . PRO A 1 88 ? 13.718 -7.852 -11.473 1.00 91.50 88 PRO A N 1
ATOM 682 C CA . PRO A 1 88 ? 13.955 -6.425 -11.673 1.00 91.50 88 PRO A CA 1
ATOM 683 C C . PRO A 1 88 ? 14.570 -6.108 -13.039 1.00 91.50 88 PRO A C 1
ATOM 685 O O . PRO A 1 88 ? 15.547 -6.728 -13.456 1.00 91.50 88 PRO A O 1
ATOM 688 N N . GLY A 1 89 ? 13.987 -5.139 -13.744 1.00 84.19 89 GLY A N 1
ATOM 689 C CA . GLY A 1 89 ? 14.434 -4.686 -15.064 1.00 84.19 89 GLY A CA 1
ATOM 690 C C . GLY A 1 89 ? 14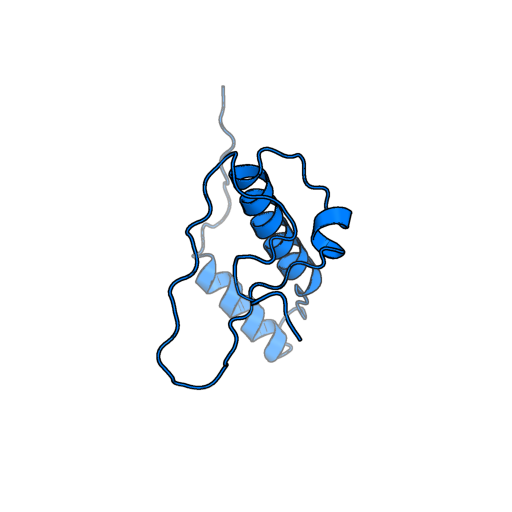.021 -5.585 -16.235 1.00 84.19 89 GLY A C 1
ATOM 691 O O . GLY A 1 89 ? 14.222 -5.195 -17.383 1.00 84.19 89 GLY A O 1
ATOM 692 N N . GLN A 1 90 ? 13.432 -6.756 -15.969 1.00 86.31 90 GLN A N 1
ATOM 693 C CA . GLN A 1 90 ? 12.862 -7.635 -17.000 1.00 86.31 90 GLN A CA 1
ATOM 694 C C . GLN A 1 90 ? 11.332 -7.621 -16.978 1.00 86.31 90 GLN A C 1
ATOM 696 O O . GLN A 1 90 ? 10.699 -7.618 -18.034 1.00 86.31 90 GLN A O 1
ATOM 701 N N . THR A 1 91 ? 10.750 -7.576 -15.778 1.00 88.06 91 THR A N 1
ATOM 702 C CA . THR A 1 91 ? 9.298 -7.545 -15.574 1.00 88.06 91 THR A CA 1
ATOM 703 C C . THR A 1 91 ? 8.701 -6.294 -16.209 1.00 88.06 91 THR A C 1
ATOM 705 O O . THR A 1 91 ? 9.278 -5.208 -16.135 1.00 88.06 91 THR A O 1
ATOM 708 N N . ARG A 1 92 ? 7.525 -6.430 -16.819 1.00 86.06 92 ARG A N 1
ATOM 709 C CA . ARG A 1 92 ? 6.759 -5.313 -17.379 1.00 86.06 92 ARG A CA 1
ATOM 710 C C . ARG A 1 92 ? 5.428 -5.181 -16.650 1.00 86.06 92 ARG A C 1
ATOM 712 O O . ARG A 1 92 ? 4.924 -6.154 -16.096 1.00 86.06 92 ARG A O 1
ATOM 719 N N . MET A 1 93 ? 4.880 -3.973 -16.655 1.00 80.38 93 MET A N 1
ATOM 720 C CA . MET A 1 93 ? 3.511 -3.736 -16.205 1.00 80.38 93 MET A CA 1
ATOM 721 C C . MET A 1 93 ? 2.529 -4.350 -17.217 1.00 80.38 93 MET A C 1
ATOM 723 O O . MET A 1 93 ? 2.836 -4.371 -18.411 1.00 80.38 93 MET A O 1
ATOM 727 N N . ASN A 1 94 ? 1.373 -4.834 -16.747 1.00 75.88 94 ASN A N 1
ATOM 728 C CA . ASN A 1 94 ? 0.347 -5.519 -17.556 1.00 75.88 94 ASN A CA 1
ATOM 729 C C . ASN A 1 94 ? 0.873 -6.791 -18.244 1.00 75.88 94 ASN A C 1
ATOM 731 O O . ASN A 1 94 ? 0.619 -7.045 -19.422 1.00 75.88 94 ASN A O 1
ATOM 735 N N . ARG A 1 95 ? 1.653 -7.580 -17.507 1.00 73.31 95 ARG A N 1
ATOM 736 C CA . ARG A 1 95 ? 2.236 -8.831 -17.994 1.00 73.31 95 ARG A CA 1
ATOM 737 C C . ARG A 1 95 ? 1.171 -9.934 -18.088 1.00 73.31 95 ARG A C 1
ATOM 739 O O . ARG A 1 95 ? 0.415 -10.140 -17.142 1.00 73.31 95 ARG A O 1
ATOM 746 N N . SER A 1 96 ? 1.059 -10.581 -19.250 1.00 60.56 96 SER A N 1
ATOM 747 C CA . SER A 1 96 ? 0.062 -11.634 -19.528 1.00 60.56 96 SER A CA 1
ATOM 748 C C . SER A 1 96 ? 0.595 -13.048 -19.282 1.00 60.56 96 SER A C 1
ATOM 750 O O . SER A 1 96 ? -0.177 -13.992 -19.142 1.00 60.56 96 SER A O 1
ATOM 752 N N . ASP A 1 97 ? 1.917 -13.179 -19.223 1.00 55.59 97 ASP A N 1
ATOM 753 C CA . ASP A 1 97 ? 2.704 -14.398 -19.025 1.00 55.59 97 ASP A CA 1
ATOM 754 C C . ASP A 1 97 ? 2.615 -14.976 -17.603 1.00 55.59 97 ASP A C 1
ATOM 756 O O . ASP A 1 97 ? 3.060 -16.097 -17.366 1.00 55.59 97 ASP A O 1
ATOM 760 N N . ASP A 1 98 ? 1.983 -14.255 -16.678 1.00 55.72 98 ASP A N 1
ATOM 761 C CA . ASP A 1 98 ? 1.870 -14.644 -15.273 1.00 55.72 98 ASP A CA 1
ATOM 762 C C . ASP A 1 98 ? 0.695 -15.580 -14.955 1.00 55.72 98 ASP A C 1
ATOM 764 O O . ASP A 1 98 ? 0.717 -16.208 -13.897 1.00 55.72 98 ASP A O 1
ATOM 768 N N . ALA A 1 99 ? -0.325 -15.692 -15.819 1.00 52.44 99 ALA A N 1
ATOM 769 C CA . ALA A 1 99 ? -1.485 -16.551 -15.526 1.00 52.44 99 ALA A CA 1
ATOM 770 C C . ALA A 1 99 ? -2.410 -16.916 -16.705 1.00 52.44 99 ALA A C 1
ATOM 772 O O . ALA A 1 99 ? -3.338 -17.700 -16.503 1.00 52.44 99 ALA A O 1
ATOM 773 N N . ARG A 1 100 ? -2.220 -16.395 -17.928 1.00 50.34 100 ARG A N 1
ATOM 774 C CA . ARG A 1 100 ? -3.113 -16.725 -19.054 1.00 50.34 100 ARG A CA 1
ATOM 775 C C . ARG A 1 100 ? -2.328 -17.223 -20.269 1.00 50.34 100 ARG A C 1
ATOM 777 O O . ARG A 1 100 ? -1.556 -16.453 -20.836 1.00 50.34 100 ARG A O 1
ATOM 784 N N . PRO A 1 101 ? -2.555 -18.464 -20.741 1.00 45.81 101 PRO A N 1
ATOM 785 C CA . PRO A 1 101 ? -2.330 -18.775 -22.146 1.00 45.81 101 PRO A CA 1
ATOM 786 C C . PRO A 1 101 ? -3.160 -17.780 -22.964 1.00 45.81 101 PRO A C 1
ATOM 788 O O . PRO A 1 101 ? -4.356 -17.631 -22.724 1.00 45.81 101 PRO A O 1
ATOM 791 N N . THR A 1 102 ? -2.531 -17.054 -23.881 1.00 46.53 102 THR A N 1
ATOM 792 C CA . THR A 1 102 ? -3.150 -15.956 -24.644 1.00 46.53 102 THR A CA 1
ATOM 793 C C . THR A 1 102 ? -4.166 -16.398 -25.701 1.00 46.53 102 THR A C 1
ATOM 795 O O . THR A 1 102 ? -4.488 -15.607 -26.578 1.00 46.53 102 THR A O 1
ATOM 798 N N . ASP A 1 103 ? -4.716 -17.607 -25.605 1.00 44.19 103 ASP A N 1
ATOM 799 C CA . ASP A 1 103 ? -5.626 -18.154 -26.608 1.00 44.19 103 ASP A CA 1
ATOM 800 C C . ASP A 1 103 ? -6.951 -18.584 -25.953 1.00 44.19 103 ASP A C 1
ATOM 802 O O . ASP A 1 103 ? -7.100 -19.716 -25.485 1.00 44.19 103 ASP A O 1
ATOM 806 N N . ALA A 1 104 ? -7.909 -17.652 -25.929 1.00 37.44 104 ALA A N 1
ATOM 807 C CA . ALA A 1 104 ? -9.345 -17.901 -25.791 1.00 37.44 104 ALA A CA 1
ATOM 808 C C . ALA A 1 104 ? -10.114 -16.954 -26.721 1.00 37.44 104 ALA A C 1
ATOM 810 O O . ALA A 1 104 ? -9.793 -15.742 -26.712 1.00 37.44 104 ALA A O 1
#